Protein AF-A0A7L2NHT8-F1 (afdb_monomer_lite)

Sequence (78 aa):
GWCPLSPTGAQTTQLLVEPPWVPAVLGDRVTLTCQGSGTAGATTWYKDGKHWWQEGPNRFTVTKNGTYTCNRPGTGFS

Secondary structure (DSSP, 8-state):
-PPP--------EEEEEES--SSPPTT--EEEEEEESS-TT-EEEEETTEEEEEEE-SEEEE-S-S-EEEE-------

pLDDT: mean 73.96, std 14.5, range [39.09, 89.5]

Radius of gyration: 15.32 Å; chains: 1; bounding box: 57×19×26 Å

InterPro domains:
  IPR007110 Immunoglobulin-like domain [PS50835] (7-78)
  IPR013783 Immunoglobulin-like fold [G3DSA:2.60.40.10] (10-76)
  IPR036179 Immunoglobulin-like domain superfamily [SSF48726] (13-71)

Foldseek 3Di:
DDDPPDPPPPFDKDKDKPPPDPPDDQQDKIKIAIDTAADAQQKFKDWQNHGDDGRGGRMDIDRDDTDIDIDHDHPPPD

Structure (mmCIF, N/CA/C/O backbone):
data_AF-A0A7L2NHT8-F1
#
_entry.id   AF-A0A7L2NHT8-F1
#
loop_
_atom_site.group_PDB
_atom_site.id
_atom_site.type_symbol
_atom_site.label_atom_id
_atom_site.label_alt_id
_atom_site.label_comp_id
_atom_site.label_asym_id
_atom_site.label_entity_id
_atom_site.label_seq_id
_atom_site.pdbx_PDB_ins_code
_atom_site.Cartn_x
_atom_site.Cartn_y
_atom_site.Cartn_z
_atom_site.occupancy
_atom_site.B_iso_or_equiv
_atom_site.auth_seq_id
_atom_site.auth_comp_id
_atom_site.auth_asym_id
_atom_site.auth_atom_id
_atom_site.pdbx_PDB_model_num
ATOM 1 N N . GLY A 1 1 ? 41.959 8.549 -3.794 1.00 39.09 1 GLY A N 1
ATOM 2 C CA . GLY A 1 1 ? 40.845 9.049 -2.968 1.00 39.09 1 GLY A CA 1
ATOM 3 C C . GLY A 1 1 ? 39.670 8.126 -3.170 1.00 39.09 1 GLY A C 1
ATOM 4 O O . GLY A 1 1 ? 39.432 7.735 -4.301 1.00 39.09 1 GLY A O 1
ATOM 5 N N . TRP A 1 2 ? 39.028 7.693 -2.092 1.00 45.19 2 TRP A N 1
ATOM 6 C CA . TRP A 1 2 ? 37.914 6.747 -2.141 1.00 45.19 2 TRP A CA 1
ATOM 7 C C . TRP A 1 2 ? 36.630 7.549 -2.367 1.00 45.19 2 TRP A C 1
ATOM 9 O O . TRP A 1 2 ? 36.354 8.471 -1.603 1.00 45.19 2 TRP A O 1
ATOM 19 N N . CYS A 1 3 ? 35.874 7.247 -3.422 1.00 45.28 3 CYS A N 1
ATOM 20 C CA . CYS A 1 3 ? 34.542 7.816 -3.610 1.00 45.28 3 CYS A CA 1
ATOM 21 C C . CYS A 1 3 ? 33.577 7.045 -2.701 1.00 45.28 3 CYS A C 1
ATOM 23 O O . CYS A 1 3 ? 33.433 5.835 -2.895 1.00 45.28 3 CYS A O 1
ATOM 25 N N . PRO A 1 4 ? 32.928 7.678 -1.708 1.00 53.62 4 PRO A N 1
ATOM 26 C CA . PRO A 1 4 ? 31.876 7.002 -0.974 1.00 53.62 4 PRO A CA 1
ATOM 27 C C . PRO A 1 4 ? 30.740 6.735 -1.960 1.00 53.62 4 PRO A C 1
ATOM 29 O O . PRO A 1 4 ? 30.213 7.661 -2.579 1.00 53.62 4 PRO A O 1
ATOM 32 N N . LEU A 1 5 ? 30.391 5.460 -2.124 1.00 47.31 5 LEU A N 1
ATOM 33 C CA . LEU A 1 5 ? 29.135 5.059 -2.741 1.00 47.31 5 LEU A CA 1
ATOM 34 C C . LEU A 1 5 ? 28.038 5.785 -1.964 1.00 47.31 5 LEU A C 1
ATOM 36 O O . LEU A 1 5 ? 27.809 5.498 -0.788 1.00 47.31 5 LEU A O 1
ATOM 40 N N . SER A 1 6 ? 27.435 6.798 -2.585 1.00 47.47 6 SER A N 1
ATOM 41 C CA . SER A 1 6 ? 26.266 7.455 -2.020 1.00 47.47 6 SER A CA 1
ATOM 42 C C . SER A 1 6 ? 25.237 6.361 -1.739 1.00 47.47 6 SER A C 1
ATOM 44 O O . SER A 1 6 ? 25.015 5.531 -2.626 1.00 47.47 6 SER A O 1
ATOM 46 N N . PRO A 1 7 ? 24.636 6.298 -0.537 1.00 51.97 7 PRO A N 1
ATOM 47 C CA . PRO A 1 7 ? 23.548 5.366 -0.313 1.00 51.97 7 PRO A CA 1
ATOM 48 C C . PRO A 1 7 ? 22.496 5.688 -1.368 1.00 51.97 7 PRO A C 1
ATOM 50 O O . PRO A 1 7 ? 22.070 6.838 -1.489 1.00 51.97 7 PRO A O 1
ATOM 53 N N . THR A 1 8 ? 22.191 4.686 -2.189 1.00 51.50 8 THR A N 1
ATOM 54 C CA . THR A 1 8 ? 21.163 4.675 -3.225 1.00 51.50 8 THR A CA 1
ATOM 55 C C . THR A 1 8 ? 20.029 5.592 -2.795 1.00 51.50 8 THR A C 1
ATOM 57 O O . THR A 1 8 ? 19.415 5.329 -1.761 1.00 51.50 8 THR A O 1
ATOM 60 N N . GLY A 1 9 ? 19.842 6.712 -3.508 1.00 45.50 9 GLY A N 1
ATOM 61 C CA . GLY A 1 9 ? 18.917 7.769 -3.101 1.00 45.50 9 GLY A CA 1
ATOM 62 C C . GLY A 1 9 ? 17.608 7.148 -2.636 1.00 45.50 9 GLY A C 1
ATOM 63 O O . GLY A 1 9 ? 16.992 6.401 -3.397 1.00 45.50 9 GLY A O 1
ATOM 64 N N . ALA A 1 10 ? 17.258 7.371 -1.365 1.00 52.09 10 ALA A N 1
ATOM 65 C CA . ALA A 1 10 ? 16.093 6.765 -0.740 1.00 52.09 10 ALA A CA 1
ATOM 66 C C . ALA A 1 10 ? 14.886 7.024 -1.641 1.00 52.09 10 ALA A C 1
ATOM 68 O O . ALA A 1 10 ? 14.469 8.163 -1.845 1.00 52.09 10 ALA A O 1
ATOM 69 N N . GLN A 1 11 ? 14.391 5.966 -2.269 1.00 60.12 11 GLN A N 1
ATOM 70 C CA . GLN A 1 11 ? 13.299 6.063 -3.214 1.00 60.12 11 GLN A CA 1
ATOM 71 C C . GLN A 1 11 ? 12.037 6.365 -2.416 1.00 60.12 11 GLN A C 1
ATOM 73 O O . GLN A 1 11 ? 11.429 5.468 -1.832 1.00 60.12 11 GLN A O 1
ATOM 78 N N . THR A 1 12 ? 11.680 7.644 -2.313 1.00 67.12 12 THR A N 1
ATOM 79 C CA . THR A 1 12 ? 10.506 8.053 -1.546 1.00 67.12 12 THR A CA 1
ATOM 80 C C . THR A 1 12 ? 9.262 7.640 -2.317 1.00 67.12 12 THR A C 1
ATOM 82 O O . THR A 1 12 ? 8.884 8.263 -3.311 1.00 67.12 12 THR A O 1
ATOM 85 N N . THR A 1 13 ? 8.635 6.560 -1.865 1.00 76.62 13 THR A N 1
ATOM 86 C CA . THR A 1 13 ? 7.290 6.181 -2.287 1.00 76.62 13 THR A CA 1
ATOM 87 C C . THR A 1 13 ? 6.299 6.642 -1.227 1.00 76.62 13 THR A C 1
ATOM 89 O O . THR A 1 13 ? 6.551 6.530 -0.030 1.00 76.62 13 THR A O 1
ATOM 92 N N . GLN A 1 14 ? 5.181 7.206 -1.667 1.00 84.31 14 GLN A N 1
ATOM 93 C CA . GLN A 1 14 ? 4.111 7.689 -0.804 1.00 84.31 14 GLN A CA 1
ATOM 94 C C . GLN A 1 14 ? 2.846 6.889 -1.081 1.00 84.31 14 GLN A C 1
ATOM 96 O O . GLN A 1 14 ? 2.469 6.705 -2.234 1.00 84.31 14 GLN A O 1
ATOM 101 N N . LEU A 1 15 ? 2.173 6.427 -0.032 1.00 86.25 15 LEU A N 1
ATOM 102 C CA . LEU A 1 15 ? 0.881 5.769 -0.163 1.00 86.25 15 LEU A CA 1
ATOM 103 C C . LEU A 1 15 ? -0.237 6.804 -0.027 1.00 86.25 15 LEU A C 1
ATOM 105 O O . LEU A 1 15 ? -0.356 7.453 1.010 1.00 86.25 15 LEU A O 1
ATOM 109 N N . LEU A 1 16 ? -1.048 6.948 -1.071 1.00 88.50 16 LEU A N 1
ATOM 110 C CA . LEU A 1 16 ? -2.284 7.721 -1.040 1.00 88.50 16 LEU A CA 1
ATOM 111 C C . LEU A 1 16 ? -3.473 6.779 -0.827 1.00 88.50 16 LEU A C 1
ATOM 113 O O . LEU A 1 16 ? -3.542 5.712 -1.439 1.00 88.50 16 LEU A O 1
ATOM 117 N N . VAL A 1 17 ? -4.399 7.193 0.036 1.00 84.88 17 VAL A N 1
ATOM 118 C CA . VAL A 1 17 ? -5.590 6.433 0.423 1.00 84.88 17 VAL A CA 1
ATOM 119 C C . VAL A 1 17 ? -6.825 7.252 0.067 1.00 84.88 17 VAL A C 1
ATOM 121 O O . VAL A 1 17 ? -6.968 8.387 0.519 1.00 84.88 17 VAL A O 1
ATOM 124 N N . GLU A 1 18 ? -7.703 6.681 -0.750 1.00 84.81 18 GLU A N 1
ATOM 125 C CA . GLU A 1 18 ? -8.930 7.316 -1.222 1.00 84.81 18 GLU A CA 1
ATOM 126 C C . GLU A 1 18 ? -10.119 6.374 -1.013 1.00 84.81 18 GLU A C 1
ATOM 128 O O . GLU A 1 18 ? -10.151 5.292 -1.597 1.00 84.81 18 GLU A O 1
ATOM 133 N N . PRO A 1 19 ? -11.131 6.757 -0.231 1.00 81.44 19 PRO A N 1
ATOM 134 C CA . PRO A 1 19 ? -11.271 8.041 0.449 1.00 81.44 19 PRO A CA 1
ATOM 135 C C . PRO A 1 19 ? -10.316 8.207 1.655 1.00 81.44 19 PRO A C 1
ATOM 137 O O . PRO A 1 19 ? -9.910 7.212 2.251 1.00 81.44 19 PRO A O 1
ATOM 140 N N . PRO A 1 20 ? -9.957 9.450 2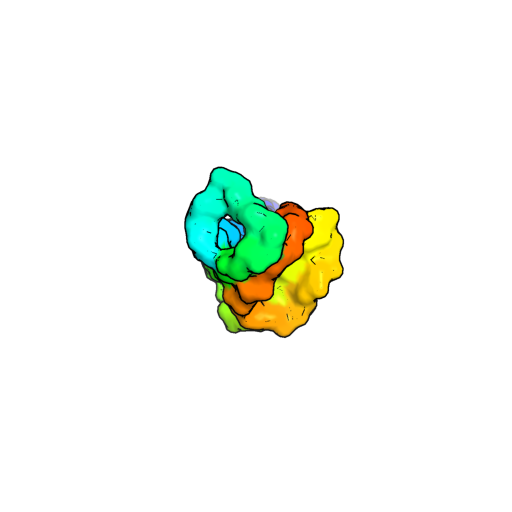.037 1.00 76.88 20 PRO A N 1
ATOM 141 C CA . PRO A 1 20 ? -8.920 9.721 3.041 1.00 76.88 20 PRO A CA 1
ATOM 142 C C . PRO A 1 20 ? -9.374 9.520 4.497 1.00 76.88 20 PRO A C 1
ATOM 144 O O . PRO A 1 20 ? -8.577 9.719 5.414 1.00 76.88 20 PRO A O 1
ATOM 147 N N . TRP A 1 21 ? -10.644 9.181 4.744 1.00 72.62 21 TRP A N 1
ATOM 148 C CA . TRP A 1 21 ? -11.142 9.008 6.107 1.00 72.62 21 TRP A CA 1
ATOM 149 C C . TRP A 1 21 ? -10.668 7.685 6.719 1.00 72.62 21 TRP A C 1
ATOM 151 O O . TRP A 1 21 ? -10.767 6.613 6.124 1.00 72.62 21 TRP A O 1
ATOM 161 N N . VAL A 1 22 ? -10.187 7.769 7.957 1.00 63.75 22 VAL A N 1
ATOM 162 C CA . VAL A 1 22 ? -9.876 6.631 8.828 1.00 63.75 22 VAL A CA 1
ATOM 163 C C . VAL A 1 22 ? -10.610 6.808 10.163 1.00 63.75 22 VAL A C 1
ATOM 165 O O . VAL A 1 22 ? -10.639 7.928 10.674 1.00 63.75 22 VAL A O 1
ATOM 168 N N . PRO A 1 23 ? -11.181 5.738 10.752 1.00 62.28 23 PRO A N 1
ATOM 169 C CA . PRO A 1 23 ? -11.157 4.351 10.283 1.00 62.28 23 PRO A CA 1
ATOM 170 C C . PRO A 1 23 ? -12.193 4.084 9.179 1.00 62.28 23 PRO A C 1
ATOM 172 O O . PRO A 1 23 ? -13.353 4.465 9.297 1.00 62.28 23 PRO A O 1
ATOM 175 N N . ALA A 1 24 ? -11.779 3.384 8.121 1.00 64.25 24 ALA A N 1
ATOM 176 C CA . ALA A 1 24 ? -12.719 2.772 7.188 1.00 64.25 24 ALA A CA 1
ATOM 177 C C . ALA A 1 24 ? -13.483 1.643 7.904 1.00 64.25 24 ALA A C 1
ATOM 179 O O . ALA A 1 24 ? -12.893 0.888 8.688 1.00 64.25 24 ALA A O 1
ATOM 180 N N . VAL A 1 25 ? -14.783 1.522 7.650 1.00 70.19 25 VAL A N 1
ATOM 181 C CA . VAL A 1 25 ? -15.612 0.437 8.179 1.00 70.19 25 VAL A CA 1
ATOM 182 C C . VAL A 1 25 ? -15.270 -0.848 7.423 1.00 70.19 25 VAL A C 1
ATOM 184 O O . VAL A 1 25 ? -14.930 -0.837 6.239 1.00 70.19 25 VAL A O 1
ATOM 187 N N . LEU A 1 26 ? -15.326 -1.993 8.109 1.00 67.25 26 LEU A N 1
ATOM 188 C CA . LEU A 1 26 ? -15.060 -3.286 7.482 1.00 67.25 26 LEU A CA 1
ATOM 189 C C . LEU A 1 26 ? -16.037 -3.501 6.309 1.00 67.25 26 LEU A C 1
ATOM 191 O O . LEU A 1 26 ? -17.244 -3.582 6.521 1.00 67.25 26 LEU A O 1
ATOM 195 N N . GLY A 1 27 ? -15.514 -3.601 5.085 1.00 67.12 27 GLY A N 1
ATOM 196 C CA . GLY A 1 27 ? -16.321 -3.704 3.863 1.00 67.12 27 GLY A CA 1
ATOM 197 C C . GLY A 1 27 ? -16.341 -2.445 2.990 1.00 67.12 27 GLY A C 1
ATOM 198 O O . GLY A 1 27 ? -16.734 -2.550 1.827 1.00 67.12 27 GLY A O 1
ATOM 199 N N . ASP A 1 28 ? -15.855 -1.301 3.483 1.00 80.50 28 ASP A N 1
ATOM 200 C CA . ASP A 1 28 ? -15.652 -0.110 2.654 1.00 80.50 28 ASP A CA 1
ATOM 201 C C . ASP A 1 28 ? -14.633 -0.375 1.544 1.00 80.50 28 ASP A C 1
ATOM 203 O O . ASP A 1 28 ? -13.619 -1.052 1.736 1.00 80.50 28 ASP A O 1
ATOM 207 N N . ARG A 1 29 ? -14.898 0.182 0.360 1.00 82.81 29 ARG A N 1
ATOM 208 C CA . ARG A 1 29 ? -13.982 0.110 -0.782 1.00 82.81 29 ARG A CA 1
ATOM 209 C C . ARG A 1 29 ? -13.000 1.266 -0.696 1.00 82.81 29 ARG A C 1
ATOM 211 O O . ARG A 1 29 ? -13.350 2.401 -1.003 1.00 82.81 29 ARG A O 1
ATOM 218 N N . VAL A 1 30 ? -11.768 0.95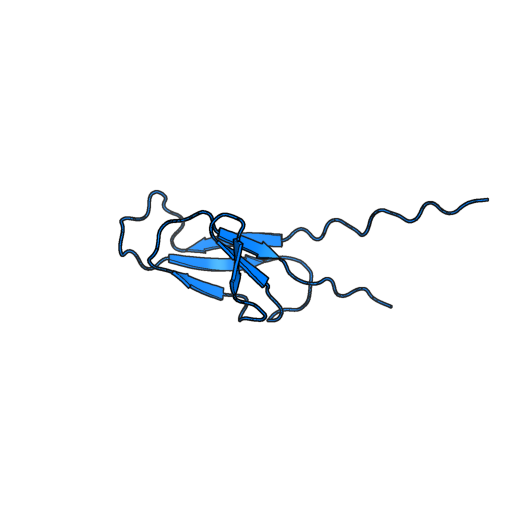2 -0.324 1.00 84.44 30 VAL A N 1
ATOM 219 C CA . VAL A 1 30 ? -10.673 1.917 -0.243 1.00 84.44 30 VAL A CA 1
ATOM 220 C C . VAL A 1 30 ? -9.732 1.692 -1.412 1.00 84.44 30 VAL A C 1
ATOM 222 O O . VAL A 1 30 ? -9.265 0.582 -1.646 1.00 84.44 30 VAL A O 1
ATOM 225 N N . THR A 1 31 ? -9.451 2.745 -2.159 1.00 88.56 31 THR A N 1
ATOM 226 C CA . THR A 1 31 ? -8.454 2.762 -3.221 1.00 88.56 31 THR A CA 1
ATOM 227 C C . THR A 1 31 ? -7.123 3.215 -2.650 1.00 88.56 31 THR A C 1
ATOM 229 O O . THR A 1 31 ? -7.005 4.264 -2.026 1.00 88.56 31 THR A O 1
ATOM 232 N N . LEU A 1 32 ? -6.111 2.393 -2.863 1.00 88.06 32 LEU A N 1
ATOM 233 C CA . LEU A 1 32 ? -4.743 2.626 -2.459 1.00 88.06 32 LEU A CA 1
ATOM 234 C C . LEU A 1 32 ? -3.928 2.897 -3.719 1.00 88.06 32 LEU A C 1
ATOM 236 O O . LEU A 1 32 ? -3.928 2.098 -4.656 1.00 88.06 32 LEU A O 1
ATOM 240 N N . THR A 1 33 ? -3.240 4.031 -3.738 1.00 89.50 33 THR A N 1
ATOM 241 C CA . THR A 1 33 ? -2.420 4.473 -4.864 1.00 89.50 33 THR A CA 1
ATOM 242 C C . THR A 1 33 ? -1.005 4.698 -4.365 1.00 89.50 33 THR A C 1
ATOM 244 O O . THR A 1 33 ? -0.776 5.566 -3.525 1.00 89.50 33 THR A O 1
ATOM 247 N N . CYS A 1 34 ? -0.029 3.948 -4.875 1.00 87.06 34 CYS A N 1
ATOM 248 C CA . CYS A 1 34 ? 1.361 4.275 -4.585 1.00 87.06 34 CYS A CA 1
ATOM 249 C C . CYS A 1 34 ? 1.706 5.529 -5.404 1.00 87.06 34 CYS A C 1
ATOM 251 O O . CYS A 1 34 ? 1.238 5.713 -6.521 1.00 87.06 34 CYS A O 1
ATOM 253 N N . GLN A 1 35 ? 2.538 6.432 -4.920 1.00 86.06 35 GLN A N 1
ATOM 254 C CA . GLN A 1 35 ? 3.068 7.588 -5.661 1.00 86.06 35 GLN A CA 1
ATOM 255 C C . GLN A 1 35 ? 4.569 7.702 -5.408 1.00 86.06 35 GLN A C 1
ATOM 257 O O . GLN A 1 35 ? 5.069 7.071 -4.480 1.00 86.06 35 GLN A O 1
ATOM 262 N N . GLY A 1 36 ? 5.294 8.419 -6.262 1.00 77.56 36 GLY A N 1
ATOM 263 C CA . GLY A 1 36 ? 6.739 8.605 -6.130 1.00 77.56 36 GLY A CA 1
ATOM 264 C C . GLY A 1 36 ? 7.553 8.041 -7.290 1.00 77.56 36 GLY A C 1
ATOM 265 O O . GLY A 1 36 ? 7.012 7.542 -8.279 1.00 77.56 36 GLY A O 1
ATOM 266 N N . SER A 1 37 ? 8.869 8.172 -7.154 1.00 71.25 37 SER A N 1
ATOM 267 C CA . SER A 1 37 ? 9.859 7.858 -8.185 1.00 71.25 37 SER A CA 1
ATOM 268 C C . SER A 1 37 ? 9.981 6.349 -8.439 1.00 71.25 37 SER A C 1
ATOM 270 O O . SER A 1 37 ? 9.837 5.547 -7.517 1.00 71.25 37 SER A O 1
ATOM 272 N N . GLY A 1 38 ? 10.276 5.963 -9.683 1.00 73.25 38 GLY A N 1
ATOM 273 C CA . GLY A 1 38 ? 10.408 4.567 -10.119 1.00 73.25 38 GLY A CA 1
ATOM 274 C C . GLY A 1 38 ? 9.466 4.211 -11.270 1.00 73.25 38 GLY A C 1
ATOM 275 O O . GLY A 1 38 ? 8.709 5.053 -11.758 1.00 73.25 38 GLY A O 1
ATOM 276 N N . THR A 1 39 ? 9.505 2.958 -11.717 1.00 72.38 3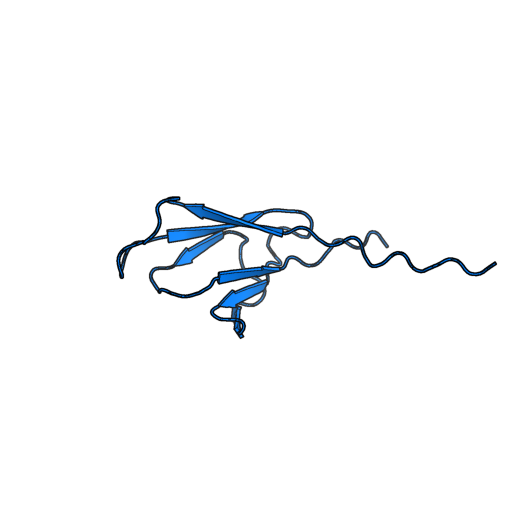9 THR A N 1
ATOM 277 C CA . THR A 1 39 ? 8.715 2.513 -12.876 1.00 72.38 39 THR A CA 1
ATOM 278 C C . THR A 1 39 ? 7.233 2.381 -12.516 1.00 72.38 39 THR A C 1
ATOM 280 O O . THR A 1 39 ? 6.838 1.564 -11.677 1.00 72.38 39 THR A O 1
ATOM 283 N N . ALA A 1 40 ? 6.379 3.180 -13.161 1.00 66.94 40 ALA A N 1
ATOM 284 C CA . ALA A 1 40 ? 4.931 3.065 -13.022 1.00 66.94 40 ALA A CA 1
ATOM 285 C C . ALA A 1 40 ? 4.459 1.690 -13.533 1.00 66.94 40 ALA A C 1
ATOM 287 O O . ALA A 1 40 ? 4.744 1.319 -14.665 1.00 66.94 40 ALA A O 1
ATOM 288 N N . GLY A 1 41 ? 3.741 0.935 -12.695 1.00 69.56 41 GLY A N 1
ATOM 289 C CA . GLY A 1 41 ? 3.240 -0.406 -13.033 1.00 69.56 41 GLY A CA 1
ATOM 290 C C .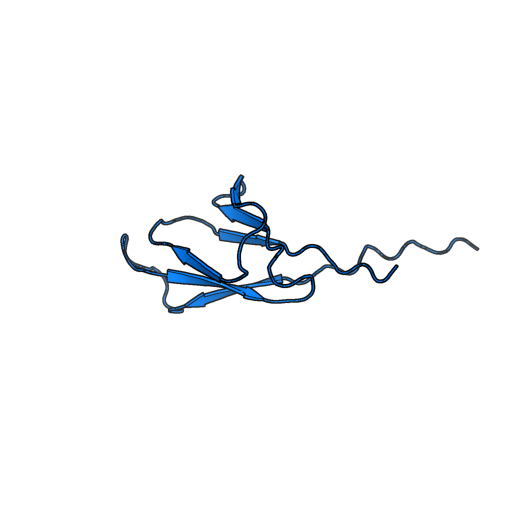 GLY A 1 41 ? 4.127 -1.573 -12.585 1.00 69.56 41 GLY A C 1
ATOM 291 O O . GLY A 1 41 ? 3.661 -2.703 -12.590 1.00 69.56 41 GLY A O 1
ATOM 292 N N . ALA A 1 42 ? 5.348 -1.315 -12.110 1.00 79.31 42 ALA A N 1
ATOM 293 C CA . ALA A 1 42 ? 6.178 -2.317 -11.435 1.00 79.31 42 ALA A CA 1
ATOM 294 C C . ALA A 1 42 ? 6.067 -2.170 -9.907 1.00 79.31 42 ALA A C 1
ATOM 296 O O . ALA A 1 42 ? 7.065 -2.121 -9.202 1.00 79.31 42 ALA A O 1
ATOM 297 N N . THR A 1 43 ? 4.857 -1.969 -9.376 1.00 84.50 43 THR A N 1
ATOM 298 C CA . THR A 1 43 ? 4.685 -1.714 -7.936 1.00 84.50 43 THR A CA 1
ATOM 299 C C . THR A 1 43 ? 4.556 -3.027 -7.175 1.00 84.50 43 THR A C 1
ATOM 301 O O . THR A 1 43 ? 3.664 -3.827 -7.463 1.00 84.50 43 THR A O 1
ATOM 304 N N . THR A 1 44 ? 5.425 -3.217 -6.185 1.00 87.38 44 THR A N 1
ATOM 305 C CA . THR A 1 44 ? 5.353 -4.324 -5.229 1.00 87.38 44 THR A CA 1
ATOM 306 C C . THR A 1 44 ? 4.550 -3.881 -4.018 1.00 87.38 44 THR A C 1
ATOM 308 O O . THR A 1 44 ? 4.835 -2.839 -3.420 1.00 87.38 44 THR A O 1
ATOM 311 N N . TRP A 1 45 ? 3.552 -4.674 -3.644 1.00 87.56 45 TRP A N 1
ATOM 312 C CA . TRP A 1 45 ? 2.646 -4.371 -2.544 1.00 87.56 45 TRP A CA 1
ATOM 313 C C . TRP A 1 45 ? 2.842 -5.325 -1.376 1.00 87.56 45 TRP A C 1
ATOM 315 O O . TRP A 1 45 ? 2.961 -6.544 -1.543 1.00 87.56 45 TRP A O 1
ATOM 325 N N . TYR A 1 46 ? 2.792 -4.764 -0.174 1.00 88.31 46 TYR A N 1
ATOM 326 C CA . TYR A 1 46 ? 2.894 -5.501 1.072 1.00 88.31 46 TYR A CA 1
ATOM 327 C C . TYR A 1 46 ? 1.662 -5.241 1.929 1.00 88.31 46 TYR A C 1
ATOM 329 O O . TYR A 1 46 ? 1.154 -4.120 1.998 1.00 88.31 46 TYR A O 1
ATOM 337 N N . LYS A 1 47 ? 1.206 -6.291 2.605 1.00 89.38 47 LYS A N 1
ATOM 338 C CA . LYS A 1 47 ? 0.132 -6.244 3.590 1.00 89.38 47 LYS A CA 1
ATOM 339 C C . LYS A 1 47 ? 0.646 -6.858 4.882 1.00 89.38 47 LYS A C 1
ATOM 341 O O . LYS A 1 47 ? 1.128 -7.988 4.879 1.00 89.38 47 LYS A O 1
ATOM 346 N N . ASP A 1 48 ? 0.562 -6.108 5.973 1.00 88.94 48 ASP A N 1
ATOM 347 C CA . ASP A 1 48 ? 1.019 -6.532 7.300 1.00 88.94 48 ASP A CA 1
ATOM 348 C C . ASP A 1 48 ? 2.496 -6.991 7.278 1.00 88.94 48 ASP A C 1
ATOM 350 O O . ASP A 1 48 ? 2.879 -7.991 7.882 1.00 88.94 48 ASP A O 1
ATOM 354 N N . GLY A 1 49 ? 3.322 -6.279 6.497 1.00 85.81 49 GLY A N 1
ATOM 355 C CA . GLY A 1 49 ? 4.748 -6.567 6.297 1.00 85.81 49 GLY A CA 1
ATOM 356 C C . GLY A 1 49 ? 5.053 -7.764 5.389 1.00 85.81 49 GLY A C 1
ATOM 357 O O . GLY A 1 49 ? 6.218 -8.026 5.098 1.00 85.81 49 GLY A O 1
ATOM 358 N N . LYS A 1 50 ? 4.035 -8.486 4.909 1.00 88.56 50 LYS A N 1
ATOM 359 C CA . LYS A 1 50 ? 4.202 -9.627 4.003 1.00 88.56 50 LYS A CA 1
ATOM 360 C C . LYS A 1 50 ? 3.984 -9.207 2.565 1.00 88.56 50 LYS A C 1
ATOM 362 O O . LYS A 1 50 ? 3.089 -8.418 2.272 1.00 88.56 50 LYS A O 1
ATOM 367 N N . HIS A 1 51 ? 4.784 -9.774 1.670 1.0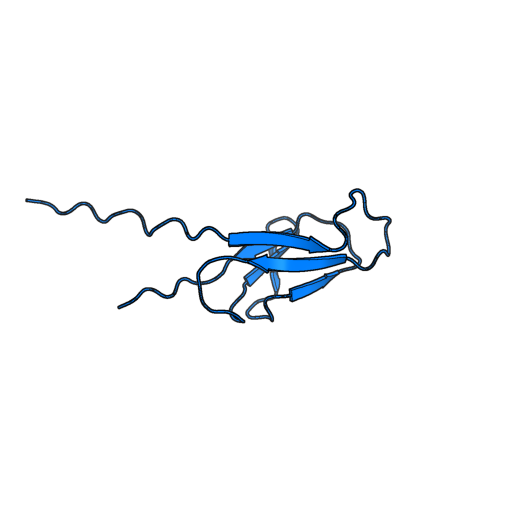0 86.44 51 HIS A N 1
ATOM 368 C CA . HIS A 1 51 ? 4.584 -9.608 0.242 1.00 86.44 51 HIS A CA 1
ATOM 369 C C . HIS A 1 51 ? 3.203 -10.152 -0.135 1.00 86.44 51 HIS A C 1
ATOM 371 O O . HIS A 1 51 ? 2.899 -11.321 0.104 1.00 86.44 51 HIS A O 1
ATOM 377 N N . TRP A 1 52 ? 2.351 -9.263 -0.635 1.00 84.44 52 TRP A N 1
ATOM 378 C CA . TRP A 1 52 ? 0.947 -9.556 -0.898 1.00 84.44 52 TRP A CA 1
ATOM 379 C C . TRP A 1 52 ? 0.652 -9.604 -2.394 1.00 84.44 52 TRP A C 1
ATOM 381 O O . TRP A 1 52 ? -0.133 -10.444 -2.827 1.00 84.44 52 TRP A O 1
ATOM 391 N N . TRP A 1 53 ? 1.300 -8.740 -3.182 1.00 77.88 53 TRP A N 1
ATOM 392 C CA . TRP A 1 53 ? 1.133 -8.713 -4.631 1.00 77.88 53 TRP A CA 1
ATOM 393 C C . TRP A 1 53 ? 2.414 -8.255 -5.335 1.00 77.88 53 TRP A C 1
ATOM 395 O O . TRP A 1 53 ? 2.935 -7.177 -5.031 1.00 77.88 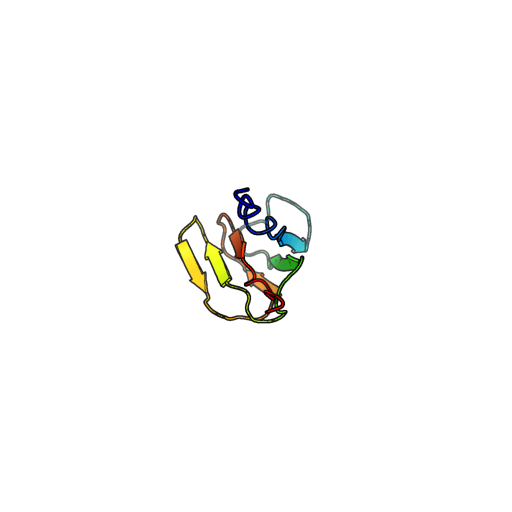53 TRP A O 1
ATOM 405 N N . GLN A 1 54 ? 2.886 -9.062 -6.289 1.00 65.31 54 GLN A N 1
ATOM 406 C CA . GLN A 1 54 ? 4.054 -8.762 -7.119 1.00 65.31 54 GLN A CA 1
ATOM 407 C C . GLN A 1 54 ? 3.602 -8.128 -8.440 1.00 65.31 54 GLN A C 1
ATOM 409 O O . GLN A 1 54 ? 2.622 -8.589 -9.019 1.00 65.31 54 GLN A O 1
ATOM 414 N N . GLU A 1 55 ? 4.309 -7.085 -8.893 1.00 61.94 55 GLU A N 1
ATOM 415 C CA . GLU A 1 55 ? 4.166 -6.460 -10.224 1.00 61.94 55 GLU A CA 1
ATOM 416 C C . GLU A 1 55 ? 2.714 -6.223 -10.652 1.00 61.94 55 GLU A C 1
ATOM 418 O O . GLU A 1 55 ? 2.152 -6.869 -11.535 1.00 61.94 55 GLU A O 1
ATOM 423 N N . GLY A 1 56 ? 2.088 -5.267 -9.971 1.00 68.44 56 GLY A N 1
ATOM 424 C CA . GLY A 1 56 ? 0.730 -4.845 -10.265 1.00 68.44 56 GLY A CA 1
ATOM 425 C C . GLY A 1 56 ? 0.629 -3.378 -10.666 1.00 68.44 56 GLY A C 1
ATOM 426 O O . GLY A 1 56 ? 1.583 -2.600 -10.534 1.00 68.44 56 GLY A O 1
ATOM 427 N N . PRO A 1 57 ? -0.573 -2.960 -11.095 1.00 77.88 57 PRO A N 1
ATOM 428 C CA . PRO A 1 57 ? -0.866 -1.555 -11.274 1.00 77.88 57 PRO A CA 1
ATOM 429 C C . PRO A 1 57 ? -0.554 -0.776 -9.994 1.00 77.88 57 PRO A C 1
ATOM 431 O O . PRO A 1 57 ? -0.673 -1.249 -8.863 1.00 77.88 57 PRO A O 1
ATOM 434 N N . ASN A 1 58 ? -0.204 0.484 -10.195 1.00 85.69 58 ASN A N 1
ATOM 435 C CA . ASN A 1 58 ? 0.104 1.420 -9.127 1.00 85.69 58 ASN A CA 1
ATOM 436 C C . ASN A 1 58 ? -1.093 1.741 -8.195 1.00 85.69 58 ASN A C 1
ATOM 438 O O . ASN A 1 58 ? -0.951 2.419 -7.179 1.00 85.69 58 ASN A O 1
ATOM 442 N N . ARG A 1 59 ? -2.296 1.317 -8.579 1.00 86.75 59 ARG A N 1
ATOM 443 C CA . ARG A 1 59 ? -3.546 1.586 -7.875 1.00 86.75 59 ARG A CA 1
ATOM 444 C C . ARG A 1 59 ? -4.334 0.295 -7.717 1.00 86.75 59 ARG A C 1
ATOM 446 O O . ARG A 1 59 ? -4.395 -0.494 -8.660 1.00 86.75 59 ARG A O 1
ATOM 453 N N . PHE A 1 60 ? -4.953 0.101 -6.562 1.00 83.56 60 PHE A N 1
ATOM 454 C CA . PHE A 1 60 ? -5.766 -1.077 -6.267 1.00 83.56 60 PHE A CA 1
ATOM 455 C C . PHE A 1 60 ? -6.837 -0.744 -5.234 1.00 83.56 60 PHE A C 1
ATOM 457 O O . PHE A 1 60 ? -6.647 0.114 -4.379 1.00 83.56 60 PHE A O 1
ATOM 464 N N . THR A 1 61 ? -7.977 -1.425 -5.321 1.00 87.25 61 THR A N 1
ATOM 465 C CA . THR A 1 61 ? -9.076 -1.269 -4.364 1.00 87.25 61 THR A CA 1
ATOM 466 C C . THR A 1 61 ? -9.077 -2.443 -3.393 1.00 87.25 61 THR A C 1
ATOM 468 O O . THR A 1 61 ? -9.083 -3.599 -3.814 1.00 87.25 61 THR A O 1
ATOM 471 N N . VAL A 1 62 ? -9.112 -2.152 -2.097 1.00 85.06 62 VAL A N 1
ATOM 472 C CA . VAL A 1 62 ? -9.185 -3.130 -1.010 1.00 85.06 62 VAL A CA 1
ATOM 473 C C . VAL A 1 62 ? -10.444 -2.931 -0.181 1.00 85.06 62 VAL A C 1
ATOM 475 O O . VAL A 1 62 ? -10.971 -1.830 -0.070 1.00 85.06 62 VAL A O 1
ATOM 478 N N . THR A 1 63 ? -10.903 -4.021 0.426 1.00 84.50 63 THR A N 1
ATOM 479 C CA . THR A 1 63 ? -12.005 -4.038 1.406 1.00 84.50 63 THR A CA 1
ATOM 480 C C . THR A 1 63 ? -11.594 -4.670 2.736 1.00 84.50 63 THR A C 1
ATOM 482 O O . THR A 1 63 ? -12.395 -4.801 3.661 1.00 84.50 63 THR A O 1
ATOM 485 N N . LYS A 1 64 ? -10.334 -5.110 2.835 1.00 81.50 64 LYS A N 1
ATOM 486 C CA . LYS A 1 64 ? -9.766 -5.781 4.005 1.00 81.50 64 LYS A CA 1
ATOM 487 C C . LYS A 1 64 ? -8.964 -4.799 4.844 1.00 81.50 64 LYS A C 1
ATOM 489 O O . LYS A 1 64 ? -8.192 -4.007 4.307 1.00 81.50 64 LYS A O 1
ATOM 494 N N . ASN A 1 65 ? -9.069 -4.929 6.162 1.00 80.56 65 ASN A N 1
ATOM 495 C CA . ASN A 1 65 ? -8.198 -4.216 7.084 1.00 80.56 65 ASN A CA 1
ATOM 496 C C . ASN A 1 65 ? -6.761 -4.766 7.023 1.00 80.56 65 ASN A C 1
ATOM 498 O O . ASN A 1 65 ? -6.524 -5.942 6.713 1.00 80.56 65 ASN A O 1
ATOM 502 N N . GLY A 1 66 ? -5.807 -3.906 7.349 1.00 83.50 66 GLY A N 1
ATOM 503 C CA . GLY A 1 66 ? -4.393 -4.244 7.439 1.00 83.50 66 GLY A CA 1
ATOM 504 C C . GLY A 1 66 ? -3.521 -3.022 7.207 1.00 83.50 66 GLY A C 1
ATOM 505 O O . GLY A 1 66 ? -4.007 -1.970 6.783 1.00 83.50 66 GLY A O 1
ATOM 506 N N . THR A 1 67 ? -2.232 -3.181 7.468 1.00 86.56 67 THR A N 1
ATOM 507 C CA . THR A 1 67 ? -1.234 -2.158 7.153 1.00 86.56 67 THR A CA 1
ATOM 508 C C . THR A 1 67 ? -0.712 -2.402 5.747 1.00 86.56 67 THR A C 1
ATOM 510 O O . THR A 1 67 ? -0.076 -3.425 5.495 1.00 86.56 67 THR A O 1
ATOM 513 N N . TYR A 1 68 ? -0.974 -1.473 4.833 1.00 86.69 68 TYR A N 1
ATOM 514 C CA . TYR A 1 68 ? -0.517 -1.566 3.450 1.00 86.69 68 TYR A CA 1
ATOM 515 C C . TYR A 1 68 ? 0.708 -0.688 3.234 1.00 86.69 68 TYR A C 1
ATOM 517 O O . TYR A 1 68 ? 0.740 0.462 3.668 1.00 86.69 68 TYR A O 1
ATOM 525 N N . THR A 1 69 ? 1.703 -1.219 2.534 1.00 87.94 69 THR A N 1
ATOM 526 C CA . THR A 1 69 ? 2.860 -0.457 2.059 1.00 87.94 69 THR A CA 1
ATOM 527 C C . THR A 1 69 ? 3.176 -0.844 0.622 1.00 87.94 69 THR A C 1
ATOM 529 O O . THR A 1 69 ? 2.795 -1.917 0.146 1.00 87.94 69 THR A O 1
ATOM 532 N N . CYS A 1 70 ? 3.857 0.046 -0.091 1.00 86.31 70 CYS A N 1
ATOM 533 C CA . CYS A 1 70 ? 4.288 -0.197 -1.458 1.00 86.31 70 CYS A CA 1
ATOM 534 C C . CYS A 1 70 ? 5.758 0.120 -1.648 1.00 86.31 70 CYS A C 1
ATOM 536 O O . CYS A 1 70 ? 6.331 0.950 -0.946 1.00 86.31 70 CYS A O 1
ATOM 538 N N . ASN A 1 71 ? 6.344 -0.533 -2.642 1.00 84.38 71 ASN A N 1
ATOM 539 C CA . ASN A 1 71 ? 7.674 -0.245 -3.131 1.00 84.38 71 ASN A CA 1
ATOM 540 C C . ASN A 1 71 ? 7.638 -0.154 -4.658 1.00 84.38 71 ASN A C 1
ATOM 542 O O . ASN A 1 71 ? 6.965 -0.944 -5.323 1.00 84.38 71 ASN A O 1
ATOM 546 N N . ARG A 1 72 ? 8.362 0.820 -5.205 1.00 82.94 72 ARG A N 1
ATOM 547 C CA . ARG A 1 72 ? 8.634 0.902 -6.635 1.00 82.94 72 ARG A CA 1
ATOM 548 C C . ARG A 1 72 ? 10.116 0.667 -6.871 1.00 82.94 72 ARG A C 1
ATOM 550 O O . ARG A 1 72 ? 10.912 1.341 -6.216 1.00 82.94 72 ARG A O 1
ATOM 557 N N . PRO A 1 73 ? 10.485 -0.202 -7.825 1.00 76.44 73 PRO A N 1
ATOM 558 C CA . PRO A 1 73 ? 11.858 -0.327 -8.242 1.00 76.44 73 PRO A CA 1
ATOM 559 C C . PRO A 1 73 ? 12.287 0.983 -8.886 1.00 76.44 73 PRO A C 1
ATOM 561 O O . PRO A 1 73 ? 11.576 1.590 -9.700 1.00 76.44 73 PRO A O 1
ATOM 564 N N . GLY A 1 74 ? 13.470 1.417 -8.496 1.00 65.94 74 GLY A N 1
ATOM 565 C CA . GLY A 1 74 ? 14.090 2.583 -9.063 1.00 65.94 74 GLY A CA 1
ATOM 566 C C . GLY A 1 74 ? 14.458 2.374 -10.500 1.00 65.94 74 GLY A C 1
ATOM 567 O O . GLY A 1 74 ? 15.070 1.370 -10.850 1.00 65.94 74 GLY A O 1
ATOM 568 N N . THR A 1 75 ? 14.181 3.380 -11.315 1.00 58.22 75 THR A N 1
ATOM 569 C CA . THR A 1 75 ? 14.944 3.577 -12.537 1.00 58.22 75 THR A CA 1
ATOM 570 C C . THR A 1 75 ? 16.342 4.011 -12.108 1.00 58.22 75 THR A C 1
ATOM 572 O O . THR A 1 75 ? 16.616 5.201 -11.949 1.00 58.22 75 THR A O 1
ATOM 575 N N . GLY A 1 76 ? 17.213 3.043 -11.827 1.00 50.97 76 GLY A N 1
ATOM 576 C CA . GLY A 1 76 ? 18.642 3.295 -11.887 1.00 50.97 76 GLY A CA 1
ATOM 577 C C . GLY A 1 76 ? 18.929 3.737 -13.315 1.00 50.97 76 GLY A C 1
ATOM 578 O O . GLY A 1 76 ? 18.805 2.933 -14.234 1.00 50.97 76 GLY A O 1
ATOM 579 N N . PHE A 1 77 ? 19.209 5.023 -13.516 1.00 47.31 77 PHE A N 1
ATOM 580 C CA . PHE A 1 77 ? 19.855 5.454 -14.745 1.00 47.31 77 PHE A CA 1
ATOM 581 C C . PHE A 1 77 ? 21.233 4.799 -14.724 1.00 47.31 77 PHE A C 1
ATOM 583 O O . PHE A 1 77 ? 22.069 5.149 -13.891 1.00 47.31 77 PHE A O 1
ATOM 590 N N . SER A 1 78 ? 21.385 3.759 -15.540 1.00 39.38 78 SER A N 1
ATOM 591 C CA . SER A 1 78 ? 22.671 3.130 -15.803 1.00 39.38 78 SER A CA 1
ATOM 592 C C . SER A 1 78 ? 23.432 3.898 -16.871 1.00 39.38 78 SER A C 1
ATOM 594 O O . SER A 1 78 ? 22.778 4.613 -17.665 1.00 39.38 78 SER A O 1
#

Organism: Pycnonotus jocosus (NCBI:txid182897)